Protein AF-A0A7Y6UDZ4-F1 (afdb_monomer_lite)

pLDDT: mean 77.05, std 17.58, range [35.06, 93.56]

Sequence (110 aa):
MRTLLLLLALASCGKKSAPEDTKVASCNSDSMKMCVEYSSANLAAGSDSLAKLCTVVDSGAKFTMTACPTPSAGKCKRNEGTDVYYDGNPLGDVAALEKMCTDKGGTWSK

Foldseek 3Di:
DDDDDDDDPDDDDDPPPDPPPFFKKWKDDPPFQKIKIATPVNCVVPQVVVQVVSCVVPVPIDIGRDGDPAAPLWWWADPVRMIMGGNAGPVRDSVVVCVVSVVNVTDIDD

Radius of gyration: 19.94 Å; chains: 1; bounding box: 48×40×62 Å

Structure (mmCIF, N/CA/C/O backbone):
data_AF-A0A7Y6UDZ4-F1
#
_entry.id   AF-A0A7Y6UDZ4-F1
#
loop_
_atom_site.group_PDB
_atom_site.id
_atom_site.type_symbol
_atom_site.label_atom_id
_atom_site.label_alt_id
_atom_site.label_comp_id
_atom_site.label_asym_id
_atom_site.label_entity_id
_atom_site.label_seq_id
_atom_site.pdbx_PDB_ins_code
_atom_site.Cartn_x
_atom_site.Cartn_y
_atom_site.Cartn_z
_atom_site.occupancy
_atom_site.B_iso_or_equiv
_atom_site.auth_seq_id
_atom_site.auth_comp_id
_atom_site.auth_asym_id
_atom_site.auth_atom_id
_atom_site.pdbx_PDB_model_num
ATOM 1 N N . MET A 1 1 ? 31.482 22.971 46.144 1.00 38.44 1 MET A N 1
ATOM 2 C CA . MET A 1 1 ? 30.992 22.771 44.759 1.00 38.44 1 MET A CA 1
ATOM 3 C C . MET A 1 1 ? 29.551 23.277 44.736 1.00 38.44 1 MET A C 1
ATOM 5 O O . MET A 1 1 ? 28.779 22.791 45.542 1.00 38.44 1 MET A O 1
ATOM 9 N N . ARG A 1 2 ? 29.212 24.417 44.103 1.00 42.22 2 ARG A N 1
ATOM 10 C CA . ARG A 1 2 ? 28.932 24.553 42.648 1.00 42.22 2 ARG A CA 1
ATOM 11 C C . ARG A 1 2 ? 28.004 23.396 42.210 1.00 42.22 2 ARG A C 1
ATOM 13 O O . ARG A 1 2 ? 28.442 22.262 42.296 1.00 42.22 2 ARG A O 1
ATOM 20 N N . THR A 1 3 ? 26.740 23.575 41.817 1.00 48.78 3 THR A N 1
ATOM 21 C CA . THR A 1 3 ? 26.248 24.490 40.773 1.00 48.78 3 THR A CA 1
ATOM 22 C C . THR A 1 3 ? 24.707 24.509 40.742 1.00 48.78 3 THR A C 1
ATOM 24 O O . THR A 1 3 ? 24.075 23.476 40.919 1.00 48.78 3 THR A O 1
ATOM 27 N N . LEU A 1 4 ? 24.172 25.714 40.513 1.00 45.94 4 LEU A N 1
ATOM 28 C CA . LEU A 1 4 ? 22.869 26.147 39.982 1.00 45.94 4 LEU A CA 1
ATOM 29 C C . LEU A 1 4 ? 21.703 25.146 39.823 1.00 45.94 4 LEU A C 1
ATOM 31 O O . LEU A 1 4 ? 21.737 24.239 38.996 1.00 45.94 4 LEU A O 1
ATOM 35 N N . LEU A 1 5 ? 20.585 25.527 40.458 1.00 52.69 5 LEU A N 1
ATOM 36 C CA . LEU A 1 5 ? 19.249 25.461 39.865 1.00 52.69 5 LEU A CA 1
ATOM 37 C C . LEU A 1 5 ? 19.256 26.123 38.481 1.00 52.69 5 LEU A C 1
ATOM 39 O O . LEU A 1 5 ? 19.648 27.281 38.384 1.00 52.69 5 LEU A O 1
ATOM 43 N N . LEU A 1 6 ? 18.756 25.432 37.460 1.00 49.06 6 LEU A N 1
ATOM 44 C CA . LEU A 1 6 ? 18.029 25.999 36.319 1.00 49.06 6 LEU A CA 1
ATOM 45 C C . LEU A 1 6 ? 17.543 24.824 35.462 1.00 49.06 6 LEU A C 1
ATOM 47 O O . LEU A 1 6 ? 18.368 24.101 34.922 1.00 49.06 6 LEU A O 1
ATOM 51 N N . LEU A 1 7 ? 16.231 24.655 35.302 1.00 44.53 7 LEU A N 1
ATOM 52 C CA . LEU A 1 7 ? 15.643 24.072 34.091 1.00 44.53 7 LEU A CA 1
ATOM 53 C C . LEU A 1 7 ? 14.191 24.539 33.993 1.00 44.53 7 LEU A C 1
ATOM 55 O O . LEU A 1 7 ? 13.251 23.955 34.518 1.00 44.53 7 LEU A O 1
ATOM 59 N N . LEU A 1 8 ? 14.121 25.722 33.390 1.00 46.22 8 LEU A N 1
ATOM 60 C CA . LEU A 1 8 ? 13.069 26.302 32.577 1.00 46.22 8 LEU A CA 1
ATOM 61 C C . LEU A 1 8 ? 11.751 25.512 32.518 1.00 46.22 8 LEU A C 1
ATOM 63 O O . LEU A 1 8 ? 11.615 24.532 31.788 1.00 46.22 8 LEU A O 1
ATOM 67 N N . ALA A 1 9 ? 10.738 26.077 33.172 1.00 49.00 9 ALA A N 1
ATOM 68 C CA . ALA A 1 9 ? 9.359 25.972 32.729 1.00 49.00 9 ALA A CA 1
ATOM 69 C C . ALA A 1 9 ? 9.234 26.659 31.356 1.00 49.00 9 ALA A C 1
ATOM 71 O O . ALA A 1 9 ? 9.062 27.874 31.264 1.00 49.00 9 ALA A O 1
ATOM 72 N N . LEU A 1 10 ? 9.367 25.882 30.283 1.00 47.28 10 LEU A N 1
ATOM 73 C CA . LEU A 1 10 ? 9.016 26.302 28.932 1.00 47.28 10 LEU A CA 1
ATOM 74 C C . LEU A 1 10 ? 7.643 25.734 28.577 1.00 47.28 10 LEU A C 1
ATOM 76 O O . LEU A 1 10 ? 7.476 24.538 28.374 1.00 47.28 10 LEU A O 1
ATOM 80 N N . ALA A 1 11 ? 6.696 26.665 28.506 1.00 45.12 11 ALA A N 1
ATOM 81 C CA . ALA A 1 11 ? 5.657 26.747 27.493 1.00 45.12 11 ALA A CA 1
ATOM 82 C C . ALA A 1 11 ? 4.765 25.511 27.274 1.00 45.12 11 ALA A C 1
ATOM 84 O O . ALA A 1 11 ? 5.089 24.567 26.559 1.00 45.12 11 ALA A O 1
ATOM 85 N N . SER A 1 12 ? 3.529 25.657 27.755 1.00 50.19 12 SER A N 1
ATOM 86 C CA . SER A 1 12 ? 2.326 25.269 27.019 1.00 50.19 12 SER A CA 1
ATOM 87 C C . SER A 1 12 ? 2.494 25.522 25.512 1.00 50.19 12 SER A C 1
ATOM 89 O O . SER A 1 12 ? 2.307 26.641 25.039 1.00 50.19 12 SER A O 1
ATOM 91 N N . CYS A 1 13 ? 2.796 24.468 24.762 1.00 43.09 13 CYS A N 1
ATOM 92 C CA . CYS A 1 13 ? 2.684 24.426 23.315 1.00 43.09 13 CYS A CA 1
ATOM 93 C C . CYS A 1 13 ? 2.061 23.087 22.943 1.00 43.09 13 CYS A C 1
ATOM 95 O O . CYS A 1 13 ? 2.684 22.046 23.103 1.00 43.09 13 CYS A O 1
ATOM 97 N N . GLY A 1 14 ? 0.811 23.150 22.479 1.00 38.94 14 GLY A N 1
ATOM 98 C CA . GLY A 1 14 ? 0.200 22.177 21.583 1.00 38.94 14 GLY A CA 1
ATOM 99 C C . GLY A 1 14 ? 0.357 20.718 21.985 1.00 38.94 14 GLY A C 1
ATOM 100 O O . GLY A 1 14 ? 1.321 20.055 21.618 1.00 38.94 14 GLY A O 1
ATOM 101 N N . LYS A 1 15 ? -0.694 20.180 22.599 1.00 40.94 15 LYS A N 1
ATOM 102 C CA . LYS A 1 15 ? -1.006 18.752 22.596 1.00 40.94 15 LYS A CA 1
ATOM 103 C C . LYS A 1 15 ? -1.246 18.301 21.146 1.00 40.94 15 LYS A C 1
ATOM 105 O O . LYS A 1 15 ? -2.374 18.058 20.738 1.00 40.94 15 LYS A O 1
ATOM 110 N N . LYS A 1 16 ? -0.194 18.244 20.332 1.00 45.12 16 LYS A N 1
ATOM 111 C CA . LYS A 1 16 ? -0.149 17.371 19.172 1.00 45.12 16 LYS A CA 1
ATOM 112 C C . LYS A 1 16 ? 0.257 16.048 19.781 1.00 45.12 16 LYS A C 1
ATOM 114 O O . LYS A 1 16 ? 1.430 15.850 20.084 1.00 45.12 16 LYS A O 1
ATOM 119 N N . SER A 1 17 ? -0.747 15.229 20.095 1.00 36.75 17 SER A N 1
ATOM 120 C CA . SER A 1 17 ? -0.535 13.822 20.402 1.00 36.75 17 SER A CA 1
ATOM 121 C C . SER A 1 17 ? 0.523 13.335 19.422 1.00 36.75 17 SER A C 1
ATOM 123 O O . SER A 1 17 ? 0.318 13.439 18.208 1.00 36.75 17 SER A O 1
ATOM 125 N N . ALA A 1 18 ? 1.689 12.941 19.941 1.00 35.06 18 ALA A N 1
ATOM 126 C CA . ALA A 1 18 ? 2.634 12.186 19.143 1.00 35.06 18 ALA A CA 1
ATOM 127 C C . ALA A 1 18 ? 1.806 11.083 18.470 1.00 35.06 18 ALA A C 1
ATOM 129 O O . ALA A 1 18 ? 0.930 10.530 19.150 1.00 35.06 18 ALA A O 1
ATOM 130 N N . PRO A 1 19 ? 1.970 10.827 17.159 1.00 44.94 19 PRO A N 1
ATOM 131 C CA . PRO A 1 19 ? 1.338 9.661 16.572 1.00 44.94 19 PRO A CA 1
ATOM 132 C C . PRO A 1 19 ? 1.707 8.507 17.498 1.00 44.94 19 PRO A C 1
ATOM 134 O O . PRO A 1 19 ? 2.891 8.350 17.806 1.00 44.94 19 PRO A O 1
ATOM 137 N N . GLU A 1 20 ? 0.715 7.777 18.016 1.00 48.53 20 GLU A N 1
ATOM 138 C CA . GLU A 1 20 ? 0.993 6.471 18.608 1.00 48.53 20 GLU A CA 1
ATOM 139 C C . GLU A 1 20 ? 1.971 5.769 17.671 1.00 48.53 20 GLU A C 1
ATOM 141 O O . GLU A 1 20 ? 1.829 5.944 16.456 1.00 48.53 20 GLU A O 1
ATOM 146 N N . ASP A 1 21 ? 2.958 5.050 18.216 1.00 48.72 21 ASP A N 1
ATOM 147 C CA . ASP A 1 21 ? 3.904 4.195 17.489 1.00 48.72 21 ASP A CA 1
ATOM 148 C C . ASP A 1 21 ? 3.135 3.168 16.640 1.00 48.72 21 ASP A C 1
ATOM 150 O O . ASP A 1 21 ? 3.059 1.972 16.929 1.00 48.72 21 ASP A O 1
ATOM 154 N N . THR A 1 22 ? 2.490 3.660 15.593 1.00 60.50 22 THR A N 1
ATOM 155 C CA . THR A 1 22 ? 1.590 2.938 14.724 1.00 60.50 22 THR A CA 1
ATOM 156 C C . THR A 1 22 ? 2.545 2.296 13.764 1.00 60.50 22 THR A C 1
ATOM 158 O O . THR A 1 22 ? 2.956 2.885 12.765 1.00 60.50 22 THR A O 1
ATOM 161 N N . LYS A 1 23 ? 3.021 1.118 14.162 1.00 66.81 23 LYS A N 1
ATOM 162 C CA . LYS A 1 23 ? 3.825 0.288 13.287 1.00 66.81 23 LYS A CA 1
ATOM 163 C C . LYS A 1 23 ? 3.006 0.101 12.018 1.00 66.81 23 LYS A C 1
ATOM 165 O O . LYS A 1 23 ? 1.871 -0.367 12.060 1.00 66.81 23 LYS A O 1
ATOM 170 N N . VAL A 1 24 ? 3.599 0.498 10.909 1.00 84.25 24 VAL A N 1
ATOM 171 C CA . VAL A 1 24 ? 3.033 0.357 9.578 1.00 84.25 24 VAL A CA 1
ATOM 172 C C . VAL A 1 24 ? 4.056 -0.354 8.718 1.00 84.25 24 VAL A C 1
ATOM 174 O O . VAL A 1 24 ? 5.266 -0.165 8.867 1.00 84.25 24 VAL A O 1
ATOM 177 N N . ALA A 1 25 ? 3.559 -1.207 7.842 1.00 92.12 25 ALA A N 1
ATOM 178 C CA . ALA A 1 25 ? 4.342 -1.772 6.761 1.00 92.12 25 ALA A CA 1
ATOM 179 C C . ALA A 1 25 ? 3.659 -1.436 5.449 1.00 92.12 25 ALA A C 1
ATOM 181 O O . ALA A 1 25 ? 2.472 -1.113 5.423 1.00 92.12 25 ALA A O 1
ATOM 182 N N . SER A 1 26 ? 4.390 -1.558 4.355 1.00 93.12 26 SER A N 1
ATOM 183 C CA . SER A 1 26 ? 3.817 -1.379 3.038 1.00 93.12 26 SER A CA 1
ATOM 184 C C . SER A 1 26 ? 4.333 -2.397 2.041 1.00 93.12 26 SER A C 1
ATOM 186 O O . SER A 1 26 ? 5.388 -3.009 2.214 1.00 93.12 26 SER A O 1
ATOM 188 N N . CYS A 1 27 ? 3.539 -2.592 0.999 1.00 93.12 27 CYS A N 1
ATOM 189 C CA . CYS A 1 27 ? 3.893 -3.305 -0.210 1.00 93.12 27 CYS A CA 1
ATOM 190 C C . CYS A 1 27 ? 3.834 -2.328 -1.382 1.00 93.12 27 CYS A C 1
ATOM 192 O O . CYS A 1 27 ? 2.751 -1.861 -1.736 1.00 93.12 27 CYS A O 1
ATOM 194 N N . ASN A 1 28 ? 4.979 -2.012 -1.978 1.0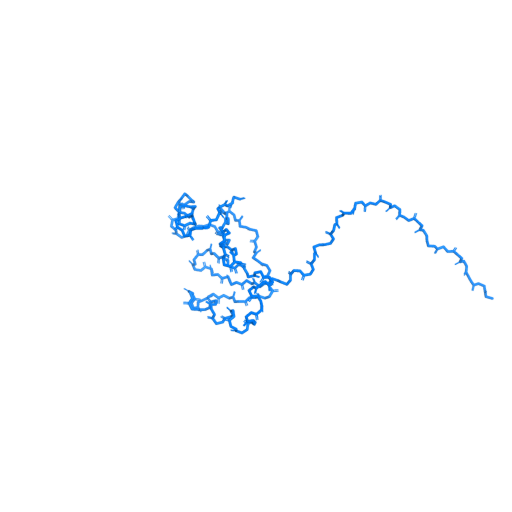0 92.56 28 ASN A N 1
ATOM 195 C CA . ASN A 1 28 ? 5.070 -1.074 -3.090 1.00 92.56 28 ASN A CA 1
ATOM 196 C C . ASN A 1 28 ? 5.202 -1.820 -4.424 1.00 92.56 28 ASN A C 1
ATOM 198 O O . ASN A 1 28 ? 6.135 -2.604 -4.594 1.00 92.56 28 ASN A O 1
ATOM 202 N N . SER A 1 29 ? 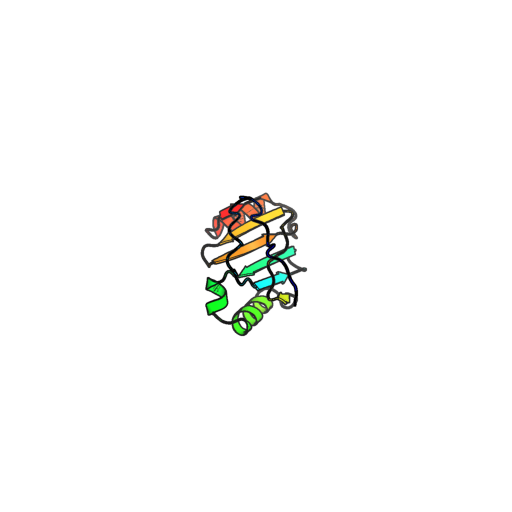4.288 -1.561 -5.358 1.00 90.31 29 SER A N 1
ATOM 203 C CA . SER A 1 29 ? 4.325 -2.060 -6.731 1.00 90.31 29 SER A CA 1
ATOM 204 C C . SER A 1 29 ? 4.509 -0.902 -7.714 1.00 90.31 29 SER A C 1
ATOM 206 O O . SER A 1 29 ? 3.567 -0.185 -8.068 1.00 90.31 29 SER A O 1
ATOM 208 N N . ASP A 1 30 ? 5.737 -0.766 -8.217 1.00 86.69 30 ASP A N 1
ATOM 209 C CA . ASP A 1 30 ? 6.084 0.222 -9.244 1.00 86.69 30 ASP A CA 1
ATOM 210 C C . ASP A 1 30 ? 5.371 -0.049 -10.581 1.00 86.69 30 ASP A C 1
ATOM 212 O O . ASP A 1 30 ? 5.087 0.888 -11.336 1.00 86.69 30 ASP A O 1
ATOM 216 N N . SER A 1 31 ? 5.094 -1.328 -10.874 1.00 84.62 31 SER A N 1
ATOM 217 C CA . SER A 1 31 ? 4.456 -1.785 -12.114 1.00 84.62 31 SER A CA 1
ATOM 218 C C . SER A 1 31 ? 2.978 -1.392 -12.173 1.00 84.62 31 SER A C 1
ATOM 220 O O . SER A 1 31 ? 2.487 -0.962 -13.216 1.00 84.62 31 SER A O 1
ATOM 222 N N . MET A 1 32 ? 2.288 -1.456 -11.032 1.00 83.62 32 MET A N 1
ATOM 223 C CA . MET A 1 32 ? 0.878 -1.095 -10.895 1.00 83.62 32 MET A CA 1
ATOM 224 C C . MET A 1 32 ? 0.671 0.351 -10.423 1.00 83.62 32 MET A C 1
ATOM 226 O O . MET A 1 32 ? -0.473 0.783 -10.293 1.00 83.62 32 MET A O 1
ATOM 230 N N . LYS A 1 33 ? 1.753 1.103 -10.164 1.00 87.44 33 LYS A N 1
ATOM 231 C CA . LYS A 1 33 ? 1.714 2.468 -9.600 1.00 87.44 33 LYS A CA 1
ATOM 232 C C . LYS A 1 33 ? 0.878 2.550 -8.321 1.00 87.44 33 LYS A C 1
ATOM 234 O O . LYS A 1 33 ? 0.110 3.490 -8.118 1.00 87.44 33 LYS A O 1
ATOM 239 N N . MET A 1 34 ? 1.024 1.548 -7.457 1.00 88.50 34 MET A N 1
ATOM 240 C CA . MET A 1 34 ? 0.278 1.464 -6.205 1.00 88.50 34 MET A CA 1
ATOM 241 C C . MET A 1 34 ? 1.154 1.035 -5.035 1.00 88.50 34 MET A C 1
ATOM 243 O O . MET A 1 34 ? 2.127 0.300 -5.187 1.00 88.50 34 MET A O 1
ATOM 247 N N . CYS A 1 35 ? 0.748 1.445 -3.843 1.00 90.75 35 CYS A N 1
ATOM 248 C CA . CYS A 1 35 ? 1.327 1.025 -2.582 1.00 90.75 35 CYS A CA 1
ATOM 249 C C . CYS A 1 35 ? 0.206 0.583 -1.635 1.00 90.75 35 CYS A C 1
ATOM 251 O O . CYS A 1 35 ? -0.779 1.294 -1.464 1.00 90.75 35 CYS A O 1
ATOM 253 N N . VAL A 1 36 ? 0.317 -0.603 -1.044 1.00 92.06 36 VAL A N 1
ATOM 254 C CA . VAL A 1 36 ? -0.634 -1.106 -0.042 1.00 92.06 36 VAL A CA 1
ATOM 255 C C . VAL A 1 36 ? -0.020 -0.927 1.332 1.00 92.06 36 VAL A C 1
ATOM 257 O O . VAL A 1 36 ? 1.022 -1.509 1.609 1.00 92.06 36 VAL A O 1
ATOM 260 N N . GLU A 1 37 ? -0.661 -0.150 2.189 1.00 91.94 37 GLU A N 1
ATOM 261 C CA . GLU A 1 37 ? -0.263 0.049 3.575 1.00 91.94 37 GLU A CA 1
ATOM 262 C C . GLU A 1 37 ? -1.019 -0.918 4.483 1.00 91.94 37 GLU A C 1
ATOM 264 O O . GLU A 1 37 ? -2.243 -1.057 4.408 1.00 91.94 37 GLU 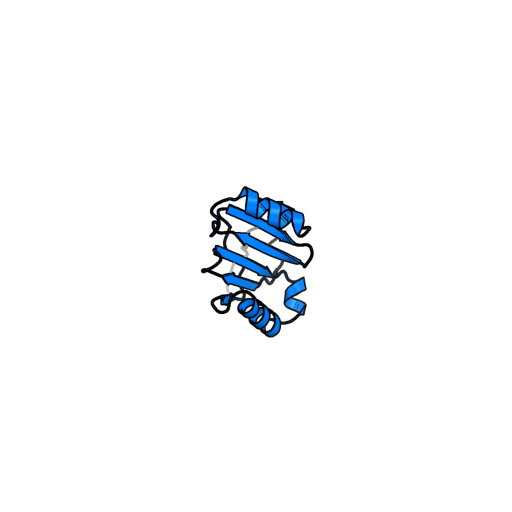A O 1
ATOM 269 N N . TYR A 1 38 ? -0.273 -1.582 5.354 1.00 89.94 38 TYR A N 1
ATOM 270 C CA . TYR A 1 38 ? -0.761 -2.505 6.361 1.00 89.94 38 TYR A CA 1
ATOM 271 C C . TYR A 1 38 ? -0.763 -1.799 7.714 1.00 89.94 38 TYR A C 1
ATOM 273 O O . TYR A 1 38 ? 0.291 -1.399 8.218 1.00 89.94 38 TYR A O 1
ATOM 281 N N . SER A 1 39 ? -1.946 -1.674 8.314 1.00 84.62 39 SER A N 1
ATOM 282 C CA . SER A 1 39 ? -2.091 -1.116 9.659 1.00 84.62 39 SER A CA 1
ATOM 283 C C . SER A 1 39 ? -1.535 -2.055 10.738 1.00 84.62 39 SER A C 1
ATOM 285 O O . SER A 1 39 ? -1.267 -3.237 10.492 1.00 84.62 39 SER A O 1
ATOM 287 N N . SER A 1 40 ? -1.456 -1.565 11.978 1.00 81.38 40 SER A N 1
ATOM 288 C CA . SER A 1 40 ? -1.096 -2.367 13.156 1.00 81.38 40 SER A CA 1
ATOM 289 C C . SER A 1 40 ? -1.916 -3.659 13.287 1.00 81.38 40 SER A C 1
ATOM 291 O O . SER A 1 40 ? -1.390 -4.668 13.755 1.00 81.38 40 SER A O 1
ATOM 293 N N . ALA A 1 41 ? -3.183 -3.659 12.852 1.00 82.25 41 ALA A N 1
ATOM 294 C CA . ALA A 1 41 ? -4.034 -4.849 12.880 1.00 82.25 41 ALA A CA 1
ATOM 295 C C . ALA A 1 41 ? -3.546 -5.929 11.900 1.00 82.25 41 ALA A C 1
ATOM 297 O O . ALA A 1 41 ? -3.547 -7.112 12.229 1.00 82.25 41 ALA A O 1
ATOM 298 N N . ASN A 1 42 ? -3.069 -5.533 10.719 1.00 83.75 42 ASN A N 1
ATOM 299 C CA . ASN A 1 42 ? -2.522 -6.453 9.722 1.00 83.75 42 ASN A CA 1
ATOM 300 C C . ASN A 1 42 ? -1.151 -6.989 10.143 1.00 83.75 42 ASN A C 1
ATOM 302 O O . ASN A 1 42 ? -0.836 -8.146 9.876 1.00 83.75 42 ASN A O 1
ATOM 306 N N . LEU A 1 43 ? -0.352 -6.182 10.848 1.00 84.25 43 LEU A N 1
ATOM 307 C CA . LEU A 1 43 ? 0.947 -6.611 11.374 1.00 84.25 43 LEU A CA 1
ATOM 308 C C . LEU A 1 43 ? 0.843 -7.765 12.380 1.00 84.25 43 LEU A C 1
ATOM 310 O O . LEU A 1 43 ? 1.820 -8.494 12.552 1.00 84.25 43 LEU A O 1
ATOM 314 N N . ALA A 1 44 ? -0.328 -7.994 12.987 1.00 85.44 44 ALA A N 1
ATOM 315 C CA . ALA A 1 44 ? -0.573 -9.169 13.824 1.00 85.44 44 ALA A CA 1
ATOM 316 C C . ALA A 1 44 ? -0.408 -10.501 13.062 1.00 85.44 44 ALA A C 1
ATOM 318 O O . ALA A 1 44 ? -0.103 -11.517 13.680 1.00 85.44 44 ALA A O 1
ATOM 319 N N . ALA A 1 45 ? -0.545 -10.503 11.728 1.00 84.12 45 ALA A N 1
ATOM 320 C CA . ALA A 1 45 ? -0.295 -11.675 10.881 1.00 84.12 45 ALA A CA 1
ATOM 321 C C . ALA A 1 45 ? 1.204 -12.010 10.706 1.00 84.12 45 ALA A C 1
ATOM 323 O O . ALA A 1 45 ? 1.545 -13.069 10.171 1.00 84.12 45 ALA A O 1
ATOM 324 N N . GLY A 1 46 ? 2.095 -11.118 11.149 1.00 88.44 46 GLY A N 1
ATOM 325 C CA . GLY A 1 46 ? 3.545 -11.246 11.029 1.00 88.44 46 GLY A CA 1
ATOM 326 C C . GLY A 1 46 ? 4.097 -10.725 9.698 1.00 88.44 46 GLY A C 1
ATOM 327 O O . GLY A 1 46 ? 3.520 -10.934 8.629 1.00 88.44 46 GLY A O 1
ATOM 328 N N . SER A 1 47 ? 5.257 -10.065 9.763 1.00 88.25 47 SER A N 1
ATOM 329 C CA . SER A 1 47 ? 5.913 -9.437 8.606 1.00 88.25 47 SER A CA 1
ATOM 330 C C . SER A 1 47 ? 6.233 -10.423 7.481 1.00 88.25 47 SER A C 1
ATOM 332 O O . SER A 1 47 ? 6.071 -10.071 6.320 1.00 88.25 47 SER A O 1
ATOM 334 N N . ASP A 1 48 ? 6.601 -11.668 7.794 1.00 90.94 48 ASP A N 1
ATOM 335 C CA . ASP A 1 48 ? 6.895 -12.690 6.779 1.00 90.94 48 ASP A CA 1
ATOM 336 C C . ASP A 1 48 ? 5.656 -13.073 5.961 1.00 90.94 48 ASP A C 1
ATOM 338 O O . ASP A 1 48 ? 5.735 -13.277 4.748 1.00 90.94 48 ASP A O 1
ATOM 342 N N . SER A 1 49 ? 4.494 -13.162 6.613 1.00 90.31 49 SER A N 1
ATOM 343 C CA . SER A 1 49 ? 3.219 -13.440 5.948 1.00 90.31 49 SER A CA 1
ATOM 344 C C . SER A 1 49 ? 2.830 -12.284 5.030 1.00 90.31 49 SER A C 1
ATOM 346 O O . SER A 1 49 ? 2.440 -12.506 3.885 1.00 90.31 49 SER A O 1
ATOM 348 N N . LEU A 1 50 ? 2.991 -11.045 5.502 1.00 89.88 50 LEU A N 1
ATOM 349 C CA . LEU A 1 50 ? 2.703 -9.848 4.711 1.00 89.88 50 LEU A CA 1
ATOM 350 C C . LEU A 1 50 ? 3.679 -9.678 3.540 1.00 89.88 50 LEU A C 1
ATOM 352 O O . LEU A 1 50 ? 3.251 -9.331 2.443 1.00 89.88 50 LEU A O 1
ATOM 356 N N . ALA A 1 51 ? 4.962 -9.994 3.729 1.00 90.56 51 ALA A N 1
ATOM 357 C CA . ALA A 1 51 ? 5.957 -9.979 2.661 1.00 90.56 51 ALA A CA 1
ATOM 358 C C . ALA A 1 51 ? 5.632 -11.000 1.562 1.00 90.56 51 ALA A C 1
ATOM 360 O O . ALA A 1 51 ? 5.763 -10.694 0.379 1.00 90.56 51 ALA A O 1
ATOM 361 N N . LYS A 1 52 ? 5.144 -12.191 1.933 1.00 89.81 52 LYS A N 1
ATOM 362 C CA . LYS A 1 52 ? 4.652 -13.186 0.965 1.00 89.81 52 LYS A CA 1
ATOM 363 C C . LYS A 1 52 ? 3.411 -12.692 0.226 1.00 89.81 52 LYS A C 1
ATOM 365 O O . LYS A 1 52 ? 3.341 -12.825 -0.988 1.00 89.81 52 LYS A O 1
ATOM 370 N N . LEU A 1 53 ? 2.441 -12.105 0.929 1.00 87.06 53 LEU A N 1
ATOM 371 C CA . LEU A 1 53 ? 1.242 -11.546 0.293 1.00 87.06 53 LEU A CA 1
ATOM 372 C C . LEU A 1 53 ? 1.581 -10.403 -0.668 1.00 87.06 53 LEU A C 1
ATOM 374 O O . LEU A 1 53 ? 0.954 -10.289 -1.720 1.00 87.06 53 LEU A O 1
ATOM 378 N N . CYS A 1 54 ? 2.589 -9.597 -0.333 1.00 88.94 54 CYS A N 1
ATOM 379 C CA . CYS A 1 54 ? 3.054 -8.506 -1.176 1.00 88.94 54 CYS A CA 1
ATOM 380 C C . CYS A 1 54 ? 3.484 -8.995 -2.567 1.00 88.94 54 CYS A C 1
ATOM 382 O O . CYS A 1 54 ? 3.070 -8.431 -3.578 1.00 88.94 54 CYS A O 1
ATOM 384 N N . THR A 1 55 ? 4.241 -10.091 -2.631 1.00 85.19 55 THR A N 1
ATOM 385 C CA . THR A 1 55 ? 4.776 -10.617 -3.894 1.00 85.19 55 THR A CA 1
ATOM 386 C C . THR A 1 55 ? 3.796 -11.497 -4.673 1.00 85.19 55 THR A C 1
ATOM 388 O O . THR A 1 55 ? 4.019 -11.763 -5.852 1.00 85.19 55 THR A O 1
ATOM 391 N N . VAL A 1 56 ? 2.694 -11.937 -4.052 1.00 82.38 56 VAL A N 1
ATOM 392 C CA . VAL A 1 56 ? 1.629 -12.706 -4.727 1.00 82.38 56 VAL A CA 1
ATOM 393 C C . VAL A 1 56 ? 0.845 -11.842 -5.714 1.00 82.38 56 VAL A C 1
ATOM 395 O O . VAL A 1 56 ? 0.433 -12.334 -6.762 1.00 82.38 56 VAL A O 1
ATOM 398 N N . VAL A 1 57 ? 0.618 -10.569 -5.381 1.00 68.00 57 VAL A N 1
ATOM 399 C CA . VAL A 1 57 ? -0.150 -9.647 -6.235 1.00 68.00 57 VAL A CA 1
ATOM 400 C C . VAL A 1 57 ? 0.713 -9.110 -7.376 1.00 68.00 57 VAL A C 1
ATOM 402 O O . VAL A 1 57 ? 0.241 -8.993 -8.503 1.00 68.00 57 VAL A O 1
ATOM 405 N N . ASP A 1 58 ? 1.979 -8.821 -7.091 1.00 81.88 58 ASP A N 1
ATOM 406 C CA . ASP A 1 58 ? 2.983 -8.459 -8.084 1.00 81.88 58 ASP A CA 1
ATOM 407 C C . ASP A 1 58 ? 4.340 -8.998 -7.632 1.00 81.88 58 ASP A C 1
ATOM 409 O O . ASP A 1 58 ? 4.870 -8.596 -6.599 1.00 81.88 58 ASP A O 1
ATOM 413 N N . SER A 1 59 ? 4.929 -9.893 -8.428 1.00 85.00 59 SER A N 1
ATOM 414 C CA . SER A 1 59 ? 6.233 -10.495 -8.128 1.00 85.00 59 SER A CA 1
ATOM 415 C C . SER A 1 59 ? 7.374 -9.477 -8.025 1.00 85.00 59 SER A C 1
ATOM 417 O O . SER A 1 59 ? 8.404 -9.778 -7.426 1.00 85.00 59 SER A O 1
ATOM 419 N N . GLY A 1 60 ? 7.210 -8.288 -8.615 1.00 86.38 60 GLY A N 1
ATOM 420 C CA . GLY A 1 60 ? 8.153 -7.175 -8.514 1.00 86.38 60 GLY A CA 1
ATOM 421 C C . GLY A 1 60 ? 7.910 -6.254 -7.316 1.00 86.38 60 GLY A C 1
ATOM 422 O O . GLY A 1 60 ? 8.694 -5.324 -7.108 1.00 86.38 60 GLY A O 1
ATOM 423 N N . ALA A 1 61 ? 6.850 -6.484 -6.537 1.00 90.94 61 ALA A N 1
ATOM 424 C CA . ALA A 1 61 ? 6.509 -5.629 -5.415 1.00 90.94 61 ALA A CA 1
ATOM 425 C C . ALA A 1 61 ? 7.486 -5.791 -4.244 1.00 90.94 61 ALA A C 1
ATOM 427 O O . ALA A 1 61 ? 8.012 -6.871 -3.964 1.00 90.94 61 ALA A O 1
ATOM 428 N N . LYS A 1 62 ? 7.726 -4.688 -3.538 1.00 92.81 62 LYS A N 1
ATOM 429 C CA . LYS A 1 62 ? 8.699 -4.595 -2.448 1.00 92.81 62 LYS A CA 1
ATOM 430 C C . LYS A 1 62 ? 7.987 -4.362 -1.128 1.00 92.81 62 LYS A C 1
ATOM 432 O O . LYS A 1 62 ? 7.310 -3.351 -0.956 1.00 92.81 62 LYS A O 1
ATOM 437 N N . PHE A 1 63 ? 8.184 -5.284 -0.192 1.00 93.56 63 PHE A N 1
ATOM 438 C CA . PHE A 1 63 ? 7.712 -5.136 1.179 1.00 93.56 63 PHE A CA 1
ATOM 439 C C . PHE A 1 63 ? 8.705 -4.319 2.016 1.00 93.56 63 PHE A C 1
ATOM 441 O O . PHE A 1 63 ? 9.908 -4.591 1.989 1.00 93.56 63 PHE A O 1
ATOM 448 N N . THR A 1 64 ? 8.215 -3.353 2.792 1.00 92.88 64 THR A N 1
ATOM 449 C CA . THR A 1 64 ? 9.024 -2.557 3.727 1.00 92.88 64 THR A CA 1
ATOM 450 C C . THR A 1 64 ? 8.277 -2.313 5.038 1.00 92.88 64 THR A C 1
ATOM 452 O O . THR A 1 64 ? 7.051 -2.301 5.088 1.00 92.88 64 THR A O 1
ATOM 455 N N . MET A 1 65 ? 9.015 -2.065 6.123 1.00 91.75 65 MET A N 1
ATOM 456 C CA . MET A 1 65 ? 8.449 -1.661 7.423 1.00 91.75 65 MET A CA 1
ATOM 457 C C . MET A 1 65 ? 8.311 -0.134 7.515 1.00 91.75 65 MET A C 1
ATOM 459 O O . MET A 1 65 ? 8.730 0.489 8.490 1.00 91.75 65 MET A O 1
ATOM 463 N N . THR A 1 66 ? 7.802 0.474 6.446 1.00 89.62 66 THR A N 1
ATOM 464 C CA . THR A 1 66 ? 7.565 1.916 6.338 1.00 89.62 66 THR A CA 1
ATOM 465 C C . THR A 1 66 ? 6.176 2.168 5.769 1.00 89.62 66 THR A C 1
ATOM 467 O O . THR A 1 66 ? 5.654 1.334 5.029 1.00 89.62 66 THR A O 1
ATOM 470 N N . ALA A 1 67 ? 5.605 3.331 6.085 1.00 89.12 67 ALA A N 1
ATOM 471 C CA . ALA A 1 67 ? 4.358 3.809 5.493 1.00 89.12 67 ALA A CA 1
ATOM 472 C C . ALA A 1 67 ? 4.456 3.912 3.962 1.00 89.12 67 ALA A C 1
ATOM 474 O O . ALA A 1 67 ? 5.556 4.072 3.414 1.00 89.12 67 ALA A O 1
ATOM 475 N N . CYS A 1 68 ? 3.307 3.885 3.290 1.00 88.69 68 CYS A N 1
ATOM 476 C CA . CYS A 1 68 ? 3.236 4.293 1.894 1.00 88.69 68 CYS A CA 1
ATOM 477 C C . CYS A 1 68 ? 3.540 5.796 1.767 1.00 88.69 68 CYS A C 1
ATOM 479 O O . CYS A 1 68 ? 3.203 6.581 2.658 1.00 88.69 68 CYS A O 1
ATOM 481 N N . PRO A 1 69 ? 4.172 6.233 0.664 1.00 85.25 69 PRO A N 1
ATOM 482 C CA . PRO A 1 69 ? 4.301 7.656 0.387 1.00 85.25 69 PRO A CA 1
ATOM 483 C C . PRO A 1 69 ? 2.917 8.286 0.178 1.00 85.25 69 PRO A C 1
ATOM 485 O O . PRO A 1 69 ? 1.952 7.609 -0.185 1.00 85.25 69 PRO A O 1
ATOM 488 N N . THR A 1 70 ? 2.828 9.602 0.375 1.00 82.19 70 THR A N 1
ATOM 489 C CA . THR A 1 70 ? 1.614 10.364 0.061 1.00 82.19 70 THR A CA 1
ATOM 490 C C . THR A 1 70 ? 1.233 10.142 -1.408 1.00 82.19 70 THR A C 1
ATOM 492 O O . THR A 1 70 ? 2.088 10.330 -2.275 1.00 82.19 70 THR A O 1
ATOM 495 N N . PRO A 1 71 ? -0.018 9.753 -1.707 1.00 80.75 71 PRO A N 1
ATOM 496 C CA . PRO A 1 71 ? -0.422 9.429 -3.065 1.00 80.75 71 PRO A CA 1
ATOM 497 C C . PRO A 1 71 ? -0.669 10.711 -3.865 1.00 80.75 71 PRO A C 1
ATOM 499 O O . PRO A 1 71 ? -1.171 11.696 -3.324 1.00 80.75 71 PRO A O 1
ATOM 502 N N . SER A 1 72 ? -0.367 10.694 -5.163 1.00 79.94 72 SER A N 1
ATOM 503 C CA . SER A 1 72 ? -0.672 11.811 -6.066 1.00 79.94 72 SER A CA 1
ATOM 504 C C . SER A 1 72 ? -2.076 11.734 -6.682 1.00 79.94 72 SER A C 1
ATOM 506 O O . SER A 1 72 ? -2.663 12.773 -6.983 1.00 79.94 72 SER A O 1
ATOM 508 N N . ALA A 1 73 ? -2.630 10.527 -6.866 1.00 83.19 73 ALA A N 1
ATOM 509 C CA . ALA A 1 73 ? -3.944 10.319 -7.489 1.00 83.19 73 ALA A CA 1
ATOM 510 C C . ALA A 1 73 ? -5.080 10.135 -6.468 1.00 83.19 73 ALA A C 1
ATOM 512 O O . ALA A 1 73 ? -6.227 10.498 -6.740 1.00 83.19 73 ALA A O 1
ATOM 513 N N . GLY A 1 74 ? -4.760 9.557 -5.311 1.00 87.69 74 GLY A N 1
ATOM 514 C CA . GLY A 1 74 ? -5.682 9.325 -4.203 1.00 87.69 74 GLY A CA 1
ATOM 515 C C . GLY A 1 74 ? -5.420 7.993 -3.505 1.00 87.69 74 GLY A C 1
ATOM 516 O O . GLY A 1 74 ? -4.493 7.250 -3.841 1.00 87.69 74 GLY A O 1
ATOM 517 N N . LYS A 1 75 ? -6.251 7.675 -2.517 1.00 90.25 75 LYS A N 1
ATOM 518 C CA . LYS A 1 75 ? -6.205 6.419 -1.770 1.00 90.25 75 LYS A CA 1
ATOM 519 C C . LYS A 1 75 ? -7.579 5.785 -1.614 1.00 90.25 75 LYS A C 1
ATOM 521 O O . LYS A 1 75 ? -8.597 6.458 -1.472 1.00 90.25 75 LYS A O 1
ATOM 526 N N . CYS A 1 76 ? -7.583 4.461 -1.576 1.00 90.75 76 CYS A N 1
ATOM 527 C CA . CYS A 1 76 ? -8.737 3.634 -1.276 1.00 90.75 76 CYS A CA 1
ATOM 528 C C . CYS A 1 76 ? -8.548 2.945 0.073 1.00 90.75 76 CYS A C 1
ATOM 530 O O . CYS A 1 76 ? -7.708 2.051 0.199 1.00 90.75 76 CYS A O 1
ATOM 532 N N . LYS A 1 77 ? -9.355 3.315 1.063 1.00 90.69 77 LYS A N 1
ATOM 533 C CA . LYS A 1 77 ? -9.406 2.630 2.353 1.00 90.69 77 LYS A CA 1
ATOM 534 C C . LYS A 1 77 ? -10.288 1.396 2.249 1.00 90.69 77 LYS A C 1
ATOM 536 O O . LYS A 1 77 ? -11.472 1.518 1.940 1.00 90.69 77 LYS A O 1
ATOM 541 N N . ARG A 1 78 ? -9.736 0.211 2.510 1.00 84.00 78 ARG A N 1
ATOM 542 C CA . ARG A 1 78 ? -10.499 -1.047 2.512 1.00 84.00 78 ARG A CA 1
ATOM 543 C C . ARG A 1 78 ? -10.880 -1.440 3.935 1.00 84.00 78 ARG A C 1
ATOM 545 O O . ARG A 1 78 ? -10.187 -1.114 4.895 1.00 84.00 78 ARG A O 1
ATOM 552 N N . ASN A 1 79 ? -11.964 -2.200 4.068 1.00 74.12 79 ASN A N 1
ATOM 553 C CA . ASN A 1 79 ? -12.441 -2.676 5.373 1.00 74.12 79 ASN A CA 1
ATOM 554 C C . ASN A 1 79 ? -11.498 -3.703 6.029 1.00 74.12 79 ASN A C 1
ATOM 556 O O . ASN A 1 79 ? -11.608 -3.969 7.219 1.00 74.12 79 ASN A O 1
ATOM 560 N N . GLU A 1 80 ? -10.539 -4.242 5.275 1.00 70.31 80 GLU A N 1
ATOM 561 C CA . GLU A 1 80 ? -9.570 -5.261 5.707 1.00 70.31 80 GLU A CA 1
ATOM 562 C C . GLU A 1 80 ? -8.365 -4.676 6.476 1.00 70.31 80 GLU A C 1
ATOM 564 O O . GLU A 1 80 ? -7.334 -5.330 6.640 1.00 70.31 80 GLU A O 1
ATOM 569 N N . GLY A 1 81 ? -8.461 -3.420 6.927 1.00 72.06 81 GLY A N 1
ATOM 570 C CA . GLY A 1 81 ? -7.384 -2.726 7.643 1.00 72.06 81 GLY A CA 1
ATOM 571 C C . GLY A 1 81 ? -6.227 -2.265 6.752 1.00 72.06 81 GLY A C 1
ATOM 572 O O . GLY A 1 81 ? -5.227 -1.763 7.262 1.00 72.06 81 GLY A O 1
ATOM 573 N N . THR A 1 82 ? -6.362 -2.412 5.433 1.00 80.94 82 THR A N 1
ATOM 574 C CA . THR A 1 82 ? -5.373 -1.961 4.454 1.00 80.94 82 THR A CA 1
ATOM 575 C C . THR A 1 82 ? -5.832 -0.701 3.739 1.00 80.94 82 THR A C 1
ATOM 577 O O . THR A 1 82 ? -6.978 -0.634 3.279 1.00 80.94 82 THR A O 1
ATOM 580 N N . ASP A 1 83 ? -4.905 0.221 3.522 1.00 83.75 83 ASP A N 1
ATOM 581 C CA . ASP A 1 83 ? -5.107 1.382 2.660 1.00 83.75 83 ASP A CA 1
ATOM 582 C C . ASP A 1 83 ? -4.315 1.187 1.361 1.00 83.75 83 ASP A C 1
ATOM 584 O O . ASP A 1 83 ? -3.147 0.808 1.383 1.00 83.75 83 ASP A O 1
ATOM 588 N N . VAL A 1 84 ? -4.946 1.418 0.209 1.00 86.75 84 VAL A N 1
ATOM 589 C CA . VAL A 1 84 ? -4.289 1.340 -1.104 1.00 86.75 84 VAL A CA 1
ATOM 590 C C . VAL A 1 84 ? -4.066 2.743 -1.640 1.00 86.75 84 VAL A C 1
ATOM 592 O O . VAL A 1 84 ? -5.019 3.451 -1.950 1.00 86.75 84 VAL A O 1
ATOM 595 N N . TYR A 1 85 ? -2.807 3.123 -1.758 1.00 86.94 85 TYR A N 1
ATOM 596 C CA . TYR A 1 85 ? -2.320 4.405 -2.238 1.00 86.94 85 TYR A CA 1
ATOM 597 C C . TYR A 1 85 ? -1.997 4.297 -3.726 1.00 86.94 85 TYR A C 1
ATOM 599 O O . TYR A 1 85 ? -1.261 3.397 -4.127 1.00 86.94 85 TYR A O 1
ATOM 607 N N . TYR A 1 86 ? -2.532 5.203 -4.539 1.00 83.88 86 TYR A N 1
ATOM 608 C CA . TYR A 1 86 ? -2.294 5.236 -5.981 1.00 83.88 86 TYR A CA 1
ATOM 609 C C . TYR A 1 86 ? -1.418 6.441 -6.330 1.00 83.88 86 TYR A C 1
ATOM 611 O O . TYR A 1 86 ? -1.785 7.591 -6.070 1.00 83.88 86 TYR A O 1
ATOM 619 N N . ASP A 1 87 ? -0.256 6.179 -6.923 1.00 80.25 87 ASP A N 1
ATOM 620 C CA . ASP A 1 87 ? 0.685 7.209 -7.374 1.00 80.25 87 ASP A CA 1
ATOM 621 C C . ASP A 1 87 ? 0.622 7.344 -8.900 1.00 80.25 87 ASP A C 1
ATOM 623 O O . ASP A 1 87 ? 1.539 6.999 -9.646 1.00 80.25 87 ASP A O 1
ATOM 627 N N . GLY A 1 88 ? -0.556 7.763 -9.363 1.00 66.06 88 GLY A N 1
ATOM 628 C CA . GLY A 1 88 ? -0.960 7.712 -10.762 1.00 66.06 88 GLY A CA 1
ATOM 629 C C . GLY A 1 88 ? -1.851 6.507 -11.066 1.00 66.06 88 GLY A C 1
ATOM 630 O O . GLY A 1 88 ? -2.438 5.896 -10.175 1.00 66.06 88 GLY A O 1
ATOM 631 N N . ASN A 1 89 ? -2.001 6.192 -12.351 1.00 58.50 89 ASN A N 1
ATOM 632 C CA . ASN A 1 89 ? -2.806 5.066 -12.807 1.00 58.50 89 ASN A CA 1
ATOM 633 C C . ASN A 1 89 ? -2.167 4.435 -14.056 1.00 58.50 89 ASN A C 1
ATOM 635 O O . ASN A 1 89 ? -1.976 5.164 -15.031 1.00 58.50 89 ASN A O 1
ATOM 639 N N . PRO A 1 90 ? -1.899 3.116 -14.110 1.00 53.66 90 PRO A N 1
ATOM 640 C CA . PRO A 1 90 ? -1.579 2.458 -15.379 1.00 53.66 90 PRO A CA 1
ATOM 641 C C . PRO A 1 90 ? -2.745 2.508 -16.390 1.00 53.66 90 PRO A C 1
ATOM 643 O O . PRO A 1 90 ? -2.515 2.411 -17.590 1.00 53.66 90 PRO A O 1
ATOM 646 N N . LEU A 1 91 ? -3.987 2.703 -15.929 1.00 56.06 91 LEU A N 1
A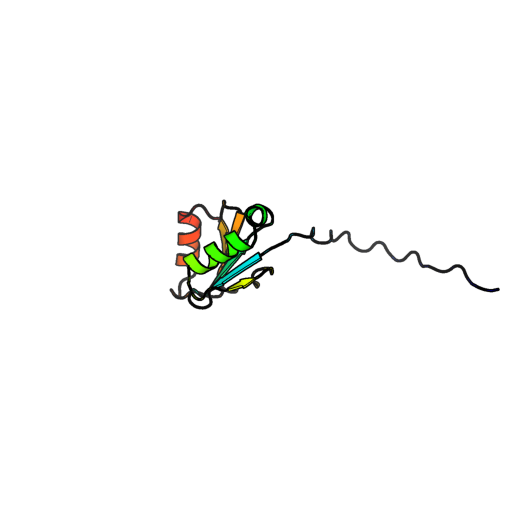TOM 647 C CA . LEU A 1 91 ? -5.205 2.845 -16.743 1.00 56.06 91 LEU A CA 1
ATOM 648 C C . LEU A 1 91 ? -5.565 4.310 -17.084 1.00 56.06 91 LEU A C 1
ATOM 650 O O . LEU A 1 91 ? -6.525 4.540 -17.810 1.00 56.06 91 LEU A O 1
ATOM 654 N N . GLY A 1 92 ? -4.846 5.307 -16.553 1.00 64.12 92 GLY A N 1
ATOM 655 C CA . GLY A 1 92 ? -5.033 6.735 -16.868 1.00 64.12 92 GLY A CA 1
ATOM 656 C C . GLY A 1 92 ? -6.280 7.450 -16.311 1.00 64.12 92 GLY A C 1
ATOM 657 O O . GLY A 1 92 ? -6.362 8.667 -16.438 1.00 64.12 92 GLY A O 1
ATOM 658 N N . ASP A 1 93 ? -7.223 6.756 -15.665 1.00 81.81 93 ASP A N 1
ATOM 659 C CA . ASP A 1 93 ? -8.490 7.338 -15.186 1.00 81.81 93 ASP A CA 1
ATOM 660 C C . ASP A 1 93 ? -8.691 7.200 -13.663 1.00 81.81 93 ASP A C 1
ATOM 662 O O . ASP A 1 93 ? -8.865 6.102 -13.132 1.00 81.81 93 ASP A O 1
ATOM 666 N N . VAL A 1 94 ? -8.677 8.324 -12.942 1.00 84.88 94 VAL A N 1
ATOM 667 C CA . VAL A 1 94 ? -8.920 8.365 -11.488 1.00 84.88 94 VAL A CA 1
ATOM 668 C C . VAL A 1 94 ? -10.356 7.958 -11.141 1.00 84.88 94 VAL A C 1
ATOM 670 O O . VAL A 1 94 ? -10.566 7.318 -10.112 1.00 84.88 94 VAL A O 1
ATOM 673 N N . ALA A 1 95 ? -11.338 8.254 -11.998 1.00 88.00 95 ALA A N 1
ATOM 674 C CA . ALA A 1 95 ? -12.726 7.860 -11.758 1.00 88.00 95 ALA A CA 1
ATOM 675 C C . ALA A 1 95 ? -12.884 6.334 -11.796 1.00 88.00 95 ALA A C 1
ATOM 677 O O . ALA A 1 95 ? -13.620 5.764 -10.990 1.00 88.00 95 ALA A O 1
ATOM 678 N N . ALA A 1 96 ? -12.137 5.653 -12.670 1.00 87.38 96 ALA A N 1
ATOM 679 C CA . ALA A 1 96 ? -12.078 4.196 -12.684 1.00 87.38 96 ALA A CA 1
ATOM 680 C C . ALA A 1 96 ? -11.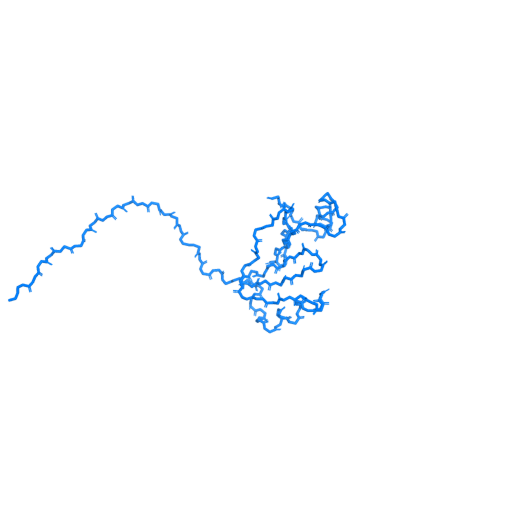466 3.627 -11.389 1.00 87.38 96 ALA A C 1
ATOM 682 O O . ALA A 1 96 ? -11.979 2.641 -10.860 1.00 87.38 96 ALA A O 1
ATOM 683 N N . LEU A 1 97 ? -10.414 4.250 -10.841 1.00 85.81 97 LEU A N 1
ATOM 684 C CA . LEU A 1 97 ? -9.829 3.846 -9.551 1.00 85.81 97 LEU A CA 1
ATOM 685 C C . LEU A 1 97 ? -10.818 4.027 -8.391 1.00 85.81 97 LEU A C 1
ATOM 687 O O . LEU A 1 97 ? -10.983 3.120 -7.572 1.00 85.81 97 LEU A O 1
ATOM 691 N N . GLU A 1 98 ? -11.511 5.164 -8.345 1.00 90.81 98 GLU A N 1
ATOM 692 C CA . GLU A 1 98 ? -12.547 5.453 -7.349 1.00 90.81 98 GLU A CA 1
ATOM 693 C C . GLU A 1 98 ? -13.714 4.460 -7.447 1.00 90.81 98 GLU A C 1
ATOM 695 O O . GLU A 1 98 ? -14.155 3.899 -6.439 1.00 90.81 98 GLU A O 1
ATOM 700 N N . LYS A 1 99 ? -14.169 4.155 -8.666 1.00 90.00 99 LYS A N 1
ATOM 701 C CA . LYS A 1 99 ? -15.211 3.151 -8.891 1.00 90.00 99 LYS A CA 1
ATOM 702 C C . LYS A 1 99 ? -14.768 1.757 -8.449 1.00 90.00 99 LYS A C 1
ATOM 704 O O . LYS A 1 99 ? -15.496 1.089 -7.725 1.00 90.00 99 LYS A O 1
ATOM 709 N N . MET A 1 100 ? -13.562 1.323 -8.810 1.00 86.75 100 MET A N 1
ATOM 710 C CA . MET A 1 100 ? -13.037 0.031 -8.354 1.00 86.75 100 MET A CA 1
ATOM 711 C C . MET A 1 100 ? -12.890 -0.032 -6.832 1.00 86.75 100 MET A C 1
ATOM 713 O O . MET A 1 100 ? -13.086 -1.095 -6.242 1.00 86.75 100 MET A O 1
ATOM 717 N N . CYS A 1 101 ? -12.538 1.085 -6.193 1.00 89.69 101 CYS A N 1
ATOM 718 C CA . CYS A 1 101 ? -12.482 1.174 -4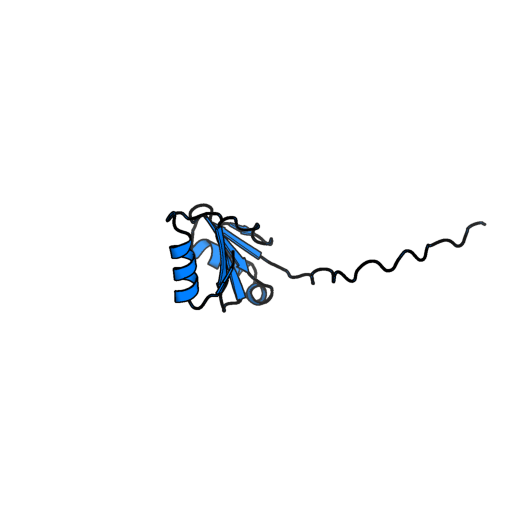.741 1.00 89.69 101 CYS A CA 1
ATOM 719 C C . CYS A 1 101 ? -13.858 0.929 -4.114 1.00 89.69 101 CYS A C 1
ATOM 721 O O . CYS A 1 101 ? -13.997 0.073 -3.240 1.00 89.69 101 CYS A O 1
ATOM 723 N N . THR A 1 102 ? -14.870 1.650 -4.593 1.00 91.50 102 THR A N 1
ATOM 724 C CA . THR A 1 102 ? -16.231 1.600 -4.045 1.00 91.50 102 THR A CA 1
ATOM 725 C C . THR A 1 102 ? -16.945 0.286 -4.365 1.00 91.50 102 THR A C 1
ATOM 727 O O . THR A 1 102 ? -17.576 -0.283 -3.477 1.00 91.50 102 THR A O 1
ATOM 730 N N . ASP A 1 103 ? -16.763 -0.275 -5.565 1.00 90.31 103 ASP A N 1
ATOM 731 C CA . ASP A 1 103 ? -17.303 -1.591 -5.953 1.00 90.31 103 ASP A CA 1
ATOM 732 C C . ASP A 1 103 ? -16.761 -2.725 -5.063 1.00 90.31 103 ASP A C 1
ATOM 734 O O . ASP A 1 103 ? -17.445 -3.720 -4.824 1.00 90.31 103 ASP A O 1
ATOM 738 N N . LYS A 1 104 ? -15.540 -2.574 -4.535 1.00 85.19 104 LYS A N 1
ATOM 739 C CA . LYS A 1 104 ? -14.933 -3.505 -3.568 1.00 85.19 104 LYS A CA 1
ATOM 740 C C . LYS A 1 104 ? -15.278 -3.179 -2.110 1.00 85.19 104 LYS A C 1
ATOM 742 O O . LYS A 1 104 ? -14.666 -3.733 -1.198 1.00 85.19 104 LYS A O 1
ATOM 747 N N . GLY A 1 105 ? -16.239 -2.284 -1.879 1.00 87.31 105 GLY A N 1
ATOM 748 C CA . GLY A 1 105 ? -16.696 -1.883 -0.547 1.00 87.31 105 GLY A CA 1
ATOM 749 C C . GLY A 1 105 ? -15.710 -0.995 0.214 1.00 87.31 105 GLY A C 1
ATOM 750 O O . GLY A 1 105 ? -15.802 -0.904 1.438 1.00 87.31 105 GLY A O 1
ATOM 751 N N . GLY A 1 106 ? -14.749 -0.385 -0.483 1.00 90.31 106 GLY A N 1
ATOM 752 C CA . GLY A 1 106 ? -13.816 0.581 0.083 1.00 90.31 106 GLY A CA 1
ATOM 753 C C . GLY A 1 106 ? -14.338 2.017 0.034 1.00 90.31 106 GLY A C 1
ATOM 754 O O . GLY A 1 106 ? -15.300 2.337 -0.665 1.00 90.31 106 GLY A O 1
ATOM 755 N N . THR A 1 107 ? -13.648 2.898 0.751 1.00 93.25 107 THR A N 1
ATOM 756 C CA . THR A 1 107 ? -13.912 4.340 0.779 1.00 93.25 107 THR A CA 1
ATOM 757 C C . THR A 1 107 ? -12.776 5.082 0.091 1.00 93.25 107 THR A C 1
ATOM 759 O O . THR A 1 107 ? -11.612 4.944 0.474 1.00 93.25 107 THR A O 1
ATOM 762 N N . TRP A 1 108 ? -13.107 5.887 -0.917 1.00 91.94 108 TRP A N 1
ATOM 763 C CA . TRP A 1 108 ? -12.134 6.697 -1.645 1.00 91.94 108 TRP A CA 1
ATOM 764 C C . TRP A 1 108 ? -11.809 8.004 -0.910 1.00 91.94 108 TRP A C 1
ATOM 766 O O . TRP A 1 108 ? -12.656 8.595 -0.237 1.00 91.94 108 TRP A O 1
ATOM 776 N N . SER A 1 109 ? -10.571 8.472 -1.022 1.00 89.94 109 SER A N 1
ATOM 777 C CA . SER A 1 109 ? -10.121 9.782 -0.546 1.00 89.94 109 SER A CA 1
ATOM 778 C C . SER A 1 109 ? -9.063 10.326 -1.498 1.00 89.94 109 SER A C 1
ATOM 780 O O . SER A 1 109 ? -8.172 9.585 -1.904 1.00 89.94 109 SER A O 1
ATOM 782 N N . LYS A 1 110 ? -9.169 11.605 -1.855 1.00 80.81 110 LYS A N 1
ATOM 783 C CA . LYS A 1 110 ? -8.154 12.298 -2.656 1.00 80.81 110 LYS A CA 1
ATOM 784 C C . LYS A 1 110 ? -7.001 12.764 -1.780 1.00 80.81 110 LYS A C 1
ATOM 786 O O . LYS A 1 110 ? -7.277 13.152 -0.622 1.00 80.81 110 LYS A O 1
#

Secondary structure (DSSP, 8-state):
------------------------EEEEETTTTEEEEEPHHHHTT-HHHHHHHHHHH-TT-EEESSPPPPPSSEEEE-TTSEEEEESS-TTS-HHHHHHHHHHTT-EEE-